Protein AF-A0A258N067-F1 (afdb_monomer_lite)

Structure (mmCIF, N/CA/C/O backbone):
data_AF-A0A258N067-F1
#
_entry.id   AF-A0A258N067-F1
#
loop_
_atom_sit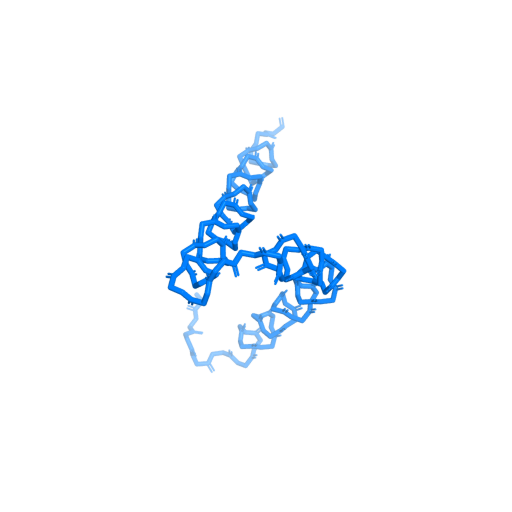e.group_PDB
_atom_site.id
_atom_site.type_symbol
_atom_site.label_atom_id
_atom_site.label_alt_id
_atom_site.label_comp_id
_atom_site.label_asym_id
_atom_site.label_entity_id
_atom_site.label_seq_id
_atom_site.pdbx_PDB_ins_code
_atom_site.Cartn_x
_atom_site.Cartn_y
_atom_site.Cartn_z
_atom_site.occupancy
_atom_site.B_iso_or_equiv
_atom_site.auth_seq_id
_atom_site.auth_comp_id
_atom_site.auth_asym_id
_atom_site.auth_atom_id
_atom_site.pdbx_PDB_model_num
ATOM 1 N N . MET A 1 1 ? 4.656 -0.368 -26.943 1.00 54.41 1 MET A N 1
ATOM 2 C CA . MET A 1 1 ? 3.864 -1.420 -26.279 1.00 54.41 1 MET A CA 1
ATOM 3 C C . MET A 1 1 ? 2.418 -1.129 -26.606 1.00 54.41 1 MET A C 1
ATOM 5 O O . MET A 1 1 ? 1.922 -0.098 -26.170 1.00 54.41 1 MET A O 1
ATOM 9 N N . ASP A 1 2 ? 1.806 -1.940 -27.463 1.00 75.31 2 ASP A N 1
ATOM 10 C CA . ASP A 1 2 ? 0.400 -1.778 -27.836 1.00 75.31 2 ASP A CA 1
ATOM 11 C C . ASP A 1 2 ? -0.506 -2.320 -26.729 1.00 75.31 2 ASP A C 1
ATOM 13 O O . ASP A 1 2 ? -0.262 -3.396 -26.186 1.00 75.31 2 ASP A O 1
ATOM 17 N N . PHE A 1 3 ? -1.588 -1.604 -26.416 1.00 72.94 3 PHE A N 1
ATOM 18 C CA . PHE A 1 3 ? -2.585 -2.032 -25.420 1.00 72.94 3 PHE A CA 1
ATOM 19 C C . PHE A 1 3 ? -3.350 -3.307 -25.832 1.00 72.94 3 PHE A C 1
ATOM 21 O O . PHE A 1 3 ? -4.081 -3.888 -25.028 1.00 72.94 3 PHE A O 1
ATOM 28 N N . SER A 1 4 ? -3.188 -3.740 -27.085 1.00 79.12 4 SER A N 1
ATOM 29 C CA . SER A 1 4 ? -3.772 -4.954 -27.661 1.00 79.12 4 SER A CA 1
ATOM 30 C C . SER A 1 4 ? -2.878 -6.191 -27.521 1.00 79.12 4 SER A C 1
ATOM 32 O O . SER A 1 4 ? -3.305 -7.280 -27.896 1.00 79.12 4 SER A O 1
ATOM 34 N N . ASP A 1 5 ? -1.652 -6.047 -27.006 1.00 83.88 5 ASP A N 1
ATOM 35 C CA . ASP A 1 5 ? -0.715 -7.160 -26.873 1.00 83.88 5 ASP A CA 1
ATOM 36 C C . ASP A 1 5 ? -1.116 -8.079 -25.698 1.00 83.88 5 ASP A C 1
ATOM 38 O O . ASP A 1 5 ? -1.196 -7.619 -24.550 1.00 83.88 5 ASP A O 1
ATOM 42 N N . PRO A 1 6 ? -1.359 -9.383 -25.929 1.00 84.06 6 PRO A N 1
ATOM 43 C CA . PRO A 1 6 ? -1.684 -10.327 -24.862 1.00 84.06 6 PRO A CA 1
ATOM 44 C C . PRO A 1 6 ? -0.600 -10.403 -23.782 1.00 84.06 6 PRO A C 1
ATOM 46 O O . PRO A 1 6 ? -0.915 -10.612 -22.610 1.00 84.06 6 PRO A O 1
ATOM 49 N N . THR A 1 7 ? 0.672 -10.200 -24.142 1.00 85.56 7 THR A N 1
ATOM 50 C CA . THR A 1 7 ? 1.776 -10.250 -23.171 1.00 85.56 7 THR A CA 1
ATOM 51 C C . THR A 1 7 ? 1.735 -9.102 -22.166 1.00 85.56 7 THR A C 1
ATOM 53 O O . THR A 1 7 ? 2.092 -9.307 -21.003 1.00 85.56 7 THR A O 1
ATOM 56 N N . PHE A 1 8 ? 1.239 -7.923 -22.556 1.00 85.88 8 PHE A N 1
ATOM 57 C CA . PHE A 1 8 ? 1.048 -6.796 -21.642 1.00 85.88 8 PHE A CA 1
ATOM 58 C C . PHE A 1 8 ? 0.021 -7.138 -20.558 1.00 85.88 8 PHE A C 1
ATOM 60 O O . PHE A 1 8 ? 0.304 -7.000 -19.367 1.00 85.88 8 PHE A O 1
ATOM 67 N N . TRP A 1 9 ? -1.143 -7.655 -20.962 1.00 89.12 9 TRP A N 1
ATOM 68 C CA . TRP A 1 9 ? -2.203 -8.047 -20.033 1.00 89.12 9 TRP A CA 1
ATOM 69 C C . TRP A 1 9 ? -1.777 -9.185 -19.109 1.00 89.12 9 TRP A C 1
ATOM 71 O O . TRP A 1 9 ? -2.062 -9.124 -17.916 1.00 89.12 9 TRP A O 1
ATOM 81 N N . VAL A 1 10 ? -1.056 -10.185 -19.627 1.00 90.94 10 VAL A N 1
ATOM 82 C CA . VAL A 1 10 ? -0.520 -11.292 -18.818 1.00 90.94 10 VAL A CA 1
ATOM 83 C C . VAL A 1 10 ? 0.501 -10.789 -17.796 1.00 90.94 10 VAL A C 1
ATOM 85 O O . VAL A 1 10 ? 0.406 -11.147 -16.623 1.00 90.94 10 VAL A O 1
ATOM 88 N N . SER A 1 11 ? 1.429 -9.921 -18.205 1.00 88.19 11 SER A N 1
ATOM 89 C CA . SER A 1 11 ? 2.442 -9.348 -17.305 1.00 88.19 11 SER A CA 1
ATOM 90 C C . SER A 1 11 ? 1.801 -8.482 -16.219 1.00 88.19 11 SER A C 1
ATOM 92 O O . SER A 1 11 ? 2.161 -8.584 -15.048 1.00 88.19 11 SER A O 1
ATOM 94 N N . LEU A 1 12 ? 0.800 -7.674 -16.581 1.00 87.69 12 LEU A N 1
ATOM 95 C CA . LEU A 1 12 ? 0.035 -6.866 -15.634 1.00 87.69 12 LEU A CA 1
ATOM 96 C C . LEU A 1 12 ? -0.698 -7.747 -14.614 1.00 87.69 12 LEU A C 1
ATOM 98 O O . LEU A 1 12 ? -0.612 -7.498 -13.412 1.00 87.69 12 LEU A O 1
ATOM 102 N N . LEU A 1 13 ? -1.379 -8.799 -15.080 1.00 91.25 13 LEU A N 1
ATOM 103 C CA . LEU A 1 13 ? -2.052 -9.766 -14.212 1.00 91.25 13 LEU A CA 1
ATOM 104 C C . LEU A 1 13 ? -1.064 -10.434 -13.259 1.00 91.25 13 LEU A C 1
ATOM 106 O O . LEU A 1 13 ? -1.365 -10.564 -12.078 1.00 91.25 13 LEU A O 1
ATOM 110 N N . GLN A 1 14 ? 0.118 -10.812 -13.745 1.00 90.25 14 GLN A N 1
ATOM 111 C CA . GLN A 1 14 ? 1.159 -11.427 -12.929 1.00 90.25 14 GLN A CA 1
ATOM 112 C C . GLN A 1 14 ? 1.664 -10.477 -11.835 1.00 90.25 14 GLN A C 1
ATOM 114 O O . GLN A 1 14 ? 1.794 -10.902 -10.688 1.00 90.25 14 GLN A O 1
ATOM 119 N N . ILE A 1 15 ? 1.888 -9.198 -12.157 1.00 86.69 15 ILE A N 1
ATOM 120 C CA . ILE A 1 15 ? 2.281 -8.175 -11.177 1.00 86.69 15 ILE A CA 1
ATOM 121 C C . ILE A 1 15 ? 1.190 -8.006 -10.119 1.00 86.69 15 ILE A C 1
ATOM 123 O O . ILE A 1 15 ? 1.489 -8.091 -8.932 1.00 86.69 15 ILE A O 1
ATOM 127 N N . ILE A 1 16 ? -0.075 -7.853 -10.531 1.00 85.44 16 ILE A N 1
ATOM 128 C CA . ILE A 1 16 ? -1.214 -7.774 -9.602 1.00 85.44 16 ILE A CA 1
ATOM 129 C C . ILE A 1 16 ? -1.260 -9.022 -8.715 1.00 85.44 16 ILE A C 1
ATOM 131 O O . ILE A 1 16 ? -1.520 -8.919 -7.515 1.00 85.44 16 ILE A O 1
ATOM 135 N N . TRP A 1 17 ? -0.983 -10.200 -9.284 1.00 90.19 17 TRP A N 1
ATOM 136 C CA . TRP A 1 17 ? -1.059 -11.449 -8.541 1.00 90.19 17 TRP A CA 1
ATOM 137 C C . TRP A 1 17 ? 0.030 -11.555 -7.475 1.00 90.19 17 TRP A C 1
ATOM 139 O O . TRP A 1 17 ? -0.261 -11.871 -6.322 1.00 90.19 17 TRP A O 1
ATOM 149 N N . ILE A 1 18 ? 1.274 -11.237 -7.847 1.00 86.75 18 ILE A N 1
ATOM 150 C CA . ILE A 1 18 ? 2.412 -11.164 -6.925 1.00 86.75 18 ILE A CA 1
ATOM 151 C C . ILE A 1 18 ? 2.124 -10.130 -5.841 1.00 86.75 18 ILE A C 1
ATOM 153 O O . ILE A 1 18 ? 2.340 -10.393 -4.660 1.00 86.75 18 ILE A O 1
ATOM 157 N N . ASP A 1 19 ? 1.586 -8.975 -6.223 1.00 82.00 19 ASP A N 1
ATOM 158 C CA . ASP A 1 19 ? 1.336 -7.894 -5.290 1.00 82.00 19 ASP A CA 1
ATOM 159 C C . ASP A 1 19 ? 0.251 -8.221 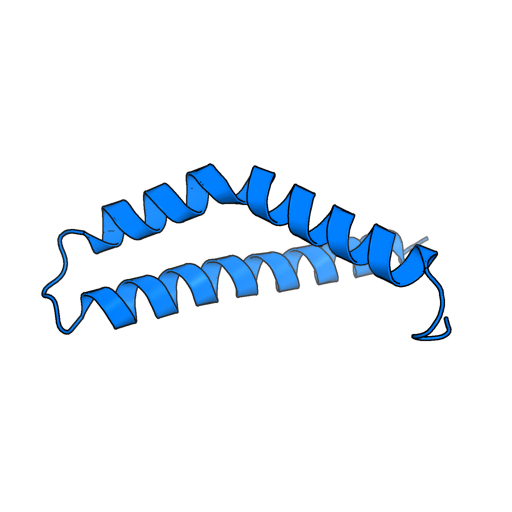-4.269 1.00 82.00 19 ASP A C 1
ATOM 161 O O . ASP A 1 19 ? 0.386 -7.814 -3.112 1.00 82.00 19 ASP A O 1
ATOM 165 N N . LEU A 1 20 ? -0.788 -8.950 -4.680 1.00 81.81 20 LEU A N 1
ATOM 166 C CA . LEU A 1 20 ? -1.860 -9.427 -3.813 1.00 81.81 20 LEU A CA 1
ATOM 167 C C . LEU A 1 20 ? -1.391 -10.583 -2.919 1.00 81.81 20 LEU A C 1
ATOM 169 O O . LEU A 1 20 ? -1.746 -10.613 -1.743 1.00 81.81 20 LEU A O 1
ATOM 173 N N . LEU A 1 21 ? -0.551 -11.486 -3.436 1.00 84.25 21 LEU A N 1
ATOM 174 C CA . LEU A 1 21 ? 0.043 -12.574 -2.655 1.00 84.25 21 LEU A CA 1
ATOM 175 C C . LEU A 1 21 ? 1.000 -12.035 -1.577 1.00 84.25 21 LEU A C 1
ATOM 177 O O . LEU A 1 21 ? 0.920 -12.450 -0.426 1.00 84.25 21 LEU A O 1
ATOM 181 N N . LEU A 1 22 ? 1.855 -11.071 -1.935 1.00 82.75 22 LEU A N 1
ATOM 182 C CA . LEU A 1 22 ? 2.835 -10.438 -1.042 1.00 82.75 22 LEU A CA 1
ATOM 183 C C . LEU A 1 22 ? 2.201 -9.434 -0.061 1.00 82.75 22 LEU A C 1
ATOM 185 O O . LEU A 1 22 ? 2.811 -9.079 0.940 1.00 82.75 22 LEU A O 1
ATOM 189 N N . SER A 1 23 ? 1.005 -8.918 -0.364 1.00 75.38 23 SER A N 1
ATOM 190 C CA . SER A 1 23 ? 0.297 -7.945 0.483 1.00 75.38 23 SER A CA 1
ATOM 191 C C . SER A 1 23 ? -0.868 -8.564 1.267 1.00 75.38 23 SER A C 1
ATOM 193 O O . SER A 1 23 ? -1.510 -7.872 2.058 1.00 75.38 23 SER A O 1
ATOM 195 N N . GLY A 1 24 ? -1.155 -9.856 1.070 1.00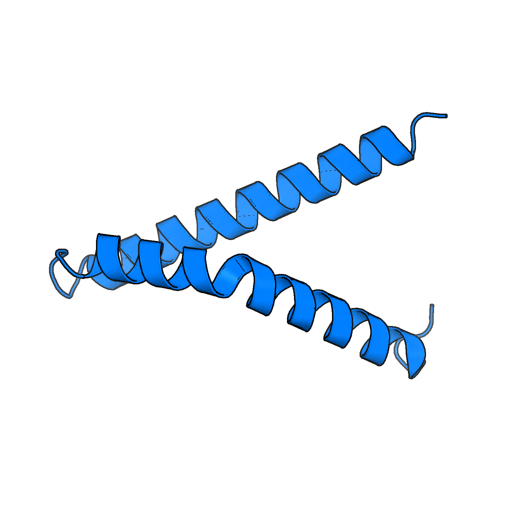 76.75 24 GLY A N 1
ATOM 196 C CA . GLY A 1 24 ? -2.296 -10.543 1.679 1.00 76.75 24 GLY A CA 1
ATOM 197 C C . GLY A 1 24 ? -2.251 -10.574 3.210 1.00 76.75 24 GLY A C 1
ATOM 198 O O . GLY A 1 24 ? -3.267 -10.342 3.863 1.00 76.75 24 GLY A O 1
ATOM 199 N N . ASP A 1 25 ? -1.074 -10.779 3.796 1.00 80.81 25 ASP A N 1
ATOM 200 C CA . ASP A 1 25 ? -0.828 -10.689 5.240 1.00 80.81 25 ASP A CA 1
ATOM 201 C C . ASP A 1 25 ? -0.951 -9.240 5.751 1.00 80.81 25 ASP A C 1
ATOM 203 O O . ASP A 1 25 ? -1.624 -8.977 6.752 1.00 80.81 25 ASP A O 1
ATOM 207 N N . ASN A 1 26 ? -0.398 -8.276 5.012 1.00 77.81 26 ASN A N 1
ATOM 208 C CA . ASN A 1 26 ? -0.451 -6.852 5.353 1.00 77.81 26 ASN A CA 1
ATOM 209 C C . ASN A 1 26 ? -1.880 -6.278 5.320 1.00 77.81 26 ASN A C 1
ATOM 211 O O . ASN A 1 26 ? -2.254 -5.492 6.194 1.00 77.81 26 ASN A O 1
ATOM 215 N N . ALA A 1 27 ? -2.720 -6.704 4.373 1.00 81.94 27 ALA A N 1
ATOM 216 C CA . ALA A 1 27 ? -4.128 -6.311 4.311 1.00 81.94 27 ALA A CA 1
ATOM 217 C C . ALA A 1 27 ? -4.917 -6.804 5.537 1.00 81.94 27 ALA A C 1
ATOM 219 O O . ALA A 1 27 ? -5.755 -6.075 6.079 1.00 81.94 27 ALA A O 1
ATOM 220 N N . VAL A 1 28 ? -4.617 -8.016 6.017 1.00 83.06 28 VAL A N 1
ATOM 221 C CA . VAL A 1 28 ? -5.224 -8.581 7.230 1.00 83.06 28 VAL A CA 1
ATOM 222 C C . VAL A 1 28 ? -4.788 -7.802 8.472 1.00 83.06 28 VAL A C 1
ATOM 224 O O . VAL A 1 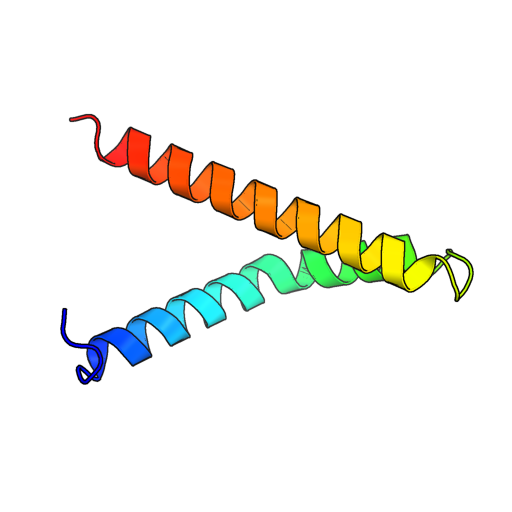28 ? -5.638 -7.476 9.300 1.00 83.06 28 VAL A O 1
ATOM 227 N N . VAL A 1 29 ? -3.511 -7.424 8.591 1.00 84.19 29 VAL A N 1
ATOM 228 C CA . VAL A 1 29 ? -3.017 -6.596 9.709 1.00 84.19 29 VAL A CA 1
ATOM 229 C C . VAL A 1 29 ? -3.689 -5.222 9.728 1.00 84.19 29 VAL A C 1
ATOM 231 O O . VAL A 1 29 ? -4.157 -4.792 10.782 1.00 84.19 29 VAL A O 1
ATOM 234 N N . ILE A 1 30 ? -3.825 -4.558 8.575 1.00 85.75 30 ILE A N 1
ATOM 235 C CA . ILE A 1 30 ? -4.534 -3.271 8.471 1.00 85.75 30 ILE A CA 1
ATOM 236 C C . ILE A 1 30 ? -6.007 -3.438 8.873 1.00 85.75 30 ILE A C 1
ATOM 238 O O . ILE A 1 30 ? -6.542 -2.633 9.641 1.00 85.75 30 ILE A O 1
ATOM 242 N N . ALA A 1 31 ? -6.668 -4.503 8.412 1.00 84.75 31 ALA A N 1
ATOM 243 C CA . ALA A 1 31 ? -8.060 -4.788 8.751 1.00 84.75 31 ALA A CA 1
ATOM 244 C C . ALA A 1 31 ? -8.258 -5.098 10.245 1.00 84.75 31 ALA A C 1
ATOM 246 O O . ALA A 1 31 ? -9.267 -4.683 10.823 1.00 84.75 31 ALA A O 1
ATOM 247 N N . LEU A 1 32 ? -7.305 -5.794 10.873 1.00 86.62 32 LEU A N 1
ATOM 248 C CA . LEU A 1 32 ? -7.295 -6.102 12.304 1.00 86.62 32 LEU A CA 1
ATOM 249 C C . LEU A 1 32 ? -6.988 -4.865 13.153 1.00 86.62 32 LEU A C 1
ATOM 251 O O . LEU A 1 32 ? -7.679 -4.639 14.143 1.00 86.62 32 LEU A O 1
ATOM 255 N N . ALA A 1 33 ? -6.038 -4.023 12.744 1.00 86.38 33 ALA A N 1
ATOM 256 C CA . ALA A 1 33 ? -5.770 -2.742 13.398 1.00 86.38 33 ALA A CA 1
ATOM 257 C C . ALA A 1 33 ? -7.003 -1.825 13.334 1.00 86.38 33 ALA A C 1
ATOM 259 O O . ALA A 1 33 ? -7.371 -1.187 14.319 1.00 86.38 33 ALA A O 1
ATOM 260 N N . CYS A 1 34 ? -7.709 -1.834 12.199 1.00 85.38 34 CYS A N 1
ATOM 261 C CA . CYS A 1 34 ? -8.920 -1.043 12.010 1.00 85.38 34 CYS A CA 1
ATOM 262 C C . CYS A 1 34 ? -10.188 -1.673 12.612 1.00 85.38 34 CYS A C 1
ATOM 264 O O . CYS A 1 34 ? -11.230 -1.019 12.665 1.00 85.38 34 CYS A O 1
ATOM 266 N N . ARG A 1 35 ? -10.141 -2.937 13.060 1.00 84.06 35 ARG A N 1
ATOM 267 C CA . ARG A 1 35 ? -11.290 -3.657 13.642 1.00 84.06 35 ARG A CA 1
ATOM 268 C C . ARG A 1 35 ? -11.808 -2.993 14.912 1.00 84.06 35 ARG A C 1
ATOM 270 O O . ARG A 1 35 ? -13.010 -3.019 15.149 1.00 84.06 35 ARG A O 1
ATOM 277 N N . SER A 1 36 ? -10.912 -2.417 15.705 1.00 80.31 36 SER A N 1
ATOM 278 C CA . SER A 1 36 ? -11.239 -1.805 16.995 1.00 80.31 36 SER A CA 1
ATOM 279 C C . SER A 1 36 ? -11.756 -0.365 16.870 1.00 80.31 36 SER A C 1
ATOM 281 O O . SER A 1 36 ? -12.089 0.242 17.885 1.00 80.31 36 SER A O 1
ATOM 283 N N . LEU A 1 37 ? -11.822 0.199 15.653 1.00 83.12 37 LEU A N 1
ATOM 284 C CA . LEU A 1 37 ? -12.312 1.560 15.437 1.00 83.12 37 LEU A CA 1
ATOM 285 C C . LEU A 1 37 ? -13.844 1.623 15.308 1.00 83.12 37 LEU A C 1
ATOM 287 O O . LEU A 1 37 ? -14.456 0.725 14.721 1.00 83.12 37 LEU A O 1
ATOM 291 N N . PRO A 1 38 ? -14.470 2.726 15.768 1.00 83.62 38 PRO A N 1
ATOM 292 C CA . PRO A 1 38 ? -15.893 2.981 15.578 1.00 83.62 38 PRO A CA 1
ATOM 293 C C . PRO A 1 38 ? -16.299 2.863 14.099 1.00 83.62 38 PRO A C 1
ATOM 295 O O . PRO A 1 38 ? -15.528 3.259 13.220 1.00 83.62 38 PRO A O 1
ATOM 298 N N . PRO A 1 39 ? -17.519 2.395 13.780 1.00 78.69 39 PRO A N 1
ATOM 299 C CA . PRO A 1 39 ? -17.941 2.094 12.406 1.00 78.69 39 PRO A CA 1
ATOM 300 C C . PRO A 1 39 ? -17.824 3.278 11.428 1.00 78.69 39 PRO A C 1
ATOM 302 O O . PRO A 1 39 ? -17.592 3.062 10.238 1.00 78.69 39 PRO A O 1
ATOM 305 N N . GLY A 1 40 ? -17.914 4.521 11.917 1.00 82.75 40 GLY A N 1
ATOM 306 C CA . GLY A 1 40 ? -17.683 5.730 11.115 1.00 82.75 40 GLY A CA 1
ATOM 307 C C . GLY A 1 40 ? -16.207 6.020 10.803 1.00 82.75 40 GLY A C 1
ATOM 308 O O . GLY A 1 40 ? -15.896 6.539 9.735 1.00 82.75 40 GLY A O 1
ATOM 309 N N . GLN A 1 41 ? -15.284 5.641 11.690 1.00 82.00 41 GLN A N 1
ATOM 310 C CA . GLN A 1 41 ? -13.840 5.859 11.525 1.00 82.00 41 GLN A CA 1
ATOM 311 C C . GLN A 1 41 ? -13.122 4.656 10.911 1.00 82.00 41 GLN A C 1
ATOM 313 O O . GLN A 1 41 ? -12.065 4.817 10.312 1.00 82.00 41 GLN A O 1
ATOM 318 N N . ARG A 1 42 ? -13.704 3.455 10.991 1.00 84.94 42 ARG A N 1
ATOM 319 C CA . ARG A 1 42 ? -13.125 2.229 10.427 1.00 84.94 42 ARG A CA 1
ATOM 320 C C . ARG A 1 42 ? -12.835 2.345 8.930 1.00 84.94 42 ARG A C 1
ATOM 322 O O . ARG A 1 42 ? -11.792 1.888 8.478 1.00 84.94 42 ARG A O 1
ATOM 329 N N . ARG A 1 43 ? -13.726 2.989 8.166 1.00 83.00 43 ARG A N 1
ATOM 330 C CA . ARG A 1 43 ? -13.516 3.232 6.726 1.00 83.00 43 ARG A CA 1
ATOM 331 C C . ARG A 1 43 ? -12.324 4.151 6.488 1.00 83.00 43 ARG A C 1
ATOM 333 O O . ARG A 1 43 ? -11.498 3.842 5.643 1.00 83.00 43 ARG A O 1
ATOM 340 N N . TRP A 1 44 ? -12.212 5.224 7.268 1.00 86.31 44 TRP A N 1
ATOM 341 C CA . TRP A 1 44 ? -11.083 6.151 7.201 1.00 86.31 44 TRP A CA 1
ATOM 342 C C . TRP A 1 44 ? -9.766 5.495 7.609 1.00 86.31 44 TRP A C 1
ATOM 344 O O . TRP A 1 44 ? -8.770 5.696 6.926 1.00 86.31 44 TRP A O 1
ATOM 354 N N . GLY A 1 45 ? -9.765 4.666 8.656 1.00 87.81 45 GLY A N 1
ATOM 355 C CA . GLY A 1 45 ? -8.588 3.905 9.076 1.00 87.81 45 GLY A CA 1
ATOM 356 C C . GLY A 1 45 ? -8.102 2.943 7.993 1.00 87.81 45 GLY A C 1
ATOM 357 O O . GLY A 1 45 ? -6.916 2.922 7.681 1.00 87.81 45 GLY A O 1
ATOM 358 N N . ILE A 1 46 ? -9.021 2.207 7.356 1.00 87.62 46 ILE A N 1
ATOM 359 C CA . ILE A 1 46 ? -8.677 1.307 6.247 1.00 87.62 46 ILE A CA 1
ATOM 360 C C . ILE A 1 46 ? -8.200 2.109 5.033 1.00 87.62 46 ILE A C 1
ATOM 362 O O . ILE A 1 46 ? -7.206 1.732 4.424 1.00 87.62 46 ILE A O 1
ATOM 366 N N . LEU A 1 47 ? -8.864 3.217 4.689 1.00 88.38 47 LEU A N 1
ATOM 367 C CA . LEU A 1 47 ? -8.502 4.042 3.533 1.00 88.38 47 LEU A CA 1
ATOM 368 C C . LEU A 1 47 ? -7.122 4.691 3.706 1.00 88.38 47 LEU A C 1
ATOM 370 O O . LEU A 1 47 ? -6.316 4.665 2.782 1.00 88.38 47 LEU A O 1
ATOM 374 N N . LEU A 1 48 ? -6.832 5.233 4.892 1.00 89.31 48 LEU A N 1
ATOM 375 C CA . LEU A 1 48 ? -5.528 5.809 5.224 1.00 89.31 48 LEU A CA 1
ATOM 376 C C . LEU A 1 48 ? -4.446 4.731 5.321 1.00 89.31 48 LEU A C 1
ATOM 378 O O . LEU A 1 48 ? -3.357 4.932 4.796 1.00 89.31 48 LEU A O 1
ATOM 382 N N . GLY A 1 49 ? -4.738 3.584 5.941 1.00 88.56 49 GLY A N 1
ATOM 383 C CA . GLY A 1 49 ? -3.793 2.472 6.061 1.00 88.56 49 GLY A CA 1
ATOM 384 C C . GLY A 1 49 ? -3.448 1.846 4.710 1.00 88.56 49 GLY A C 1
ATOM 385 O O . GLY A 1 49 ? -2.275 1.701 4.376 1.00 88.56 49 GLY A O 1
ATOM 386 N N . ALA A 1 50 ? -4.458 1.537 3.895 1.00 86.75 50 ALA A N 1
ATOM 387 C CA . ALA A 1 50 ? -4.264 1.029 2.541 1.00 86.75 50 ALA A CA 1
ATOM 388 C C . ALA A 1 50 ? -3.616 2.084 1.631 1.00 86.75 50 ALA A C 1
ATOM 390 O O . ALA A 1 50 ? -2.703 1.761 0.878 1.00 86.75 50 ALA A O 1
ATOM 391 N N . GLY A 1 51 ? -4.036 3.349 1.733 1.00 89.81 51 GLY A N 1
ATOM 392 C CA . GLY A 1 51 ? -3.450 4.458 0.982 1.00 89.81 51 GLY A CA 1
ATOM 393 C C . GLY A 1 51 ? -1.971 4.671 1.307 1.00 89.81 51 GLY A C 1
ATOM 394 O O . GLY A 1 51 ? -1.161 4.806 0.395 1.00 89.81 51 GLY A O 1
ATOM 395 N N . ALA A 1 52 ? -1.597 4.624 2.588 1.00 89.00 52 ALA A N 1
ATOM 396 C CA . ALA A 1 52 ? -0.204 4.696 3.020 1.00 89.00 52 ALA A CA 1
ATOM 397 C C . ALA A 1 52 ? 0.608 3.480 2.547 1.00 89.00 52 ALA A C 1
ATOM 399 O O . ALA A 1 52 ? 1.720 3.652 2.055 1.00 89.00 52 ALA A O 1
ATOM 400 N N . ALA A 1 53 ? 0.049 2.267 2.634 1.00 86.31 53 ALA A N 1
ATOM 401 C CA . ALA A 1 53 ? 0.707 1.048 2.163 1.00 86.31 53 ALA A CA 1
ATOM 402 C C . ALA A 1 53 ? 0.976 1.085 0.649 1.00 86.31 53 ALA A C 1
ATOM 404 O O . ALA A 1 53 ? 2.098 0.828 0.215 1.00 86.31 53 ALA A O 1
ATOM 405 N N . VAL A 1 54 ? -0.023 1.462 -0.156 1.00 86.50 54 VAL A N 1
ATOM 406 C CA . VAL A 1 54 ? 0.120 1.621 -1.613 1.00 86.50 54 VAL A CA 1
ATOM 407 C C . VAL A 1 54 ? 1.087 2.757 -1.945 1.00 86.50 54 VAL A C 1
ATOM 409 O O . VAL A 1 54 ? 1.960 2.583 -2.791 1.00 86.50 54 VAL A O 1
ATOM 412 N N . GLY A 1 55 ? 0.978 3.897 -1.259 1.00 90.12 55 GLY A N 1
ATOM 413 C CA . GLY A 1 55 ? 1.871 5.037 -1.453 1.00 90.12 55 GLY A CA 1
ATOM 414 C C . GLY A 1 55 ? 3.332 4.672 -1.201 1.00 90.12 55 GLY A C 1
ATOM 415 O O . GLY A 1 55 ? 4.185 4.936 -2.046 1.00 90.12 55 GLY A O 1
ATOM 416 N N . LEU A 1 56 ? 3.617 3.984 -0.093 1.00 89.12 56 LEU A N 1
ATOM 417 C CA . LEU A 1 56 ? 4.961 3.500 0.218 1.00 89.12 56 LEU A CA 1
ATOM 418 C C . LEU A 1 56 ? 5.466 2.510 -0.842 1.00 89.12 56 LEU A C 1
ATOM 420 O O . LEU A 1 56 ? 6.631 2.570 -1.231 1.00 89.12 56 LEU A O 1
ATOM 424 N N . ARG A 1 57 ? 4.583 1.650 -1.366 1.00 86.75 57 ARG A N 1
ATOM 425 C CA . ARG A 1 57 ? 4.904 0.724 -2.461 1.00 86.75 57 ARG A CA 1
ATOM 426 C C . ARG A 1 57 ? 5.328 1.459 -3.730 1.00 86.75 57 ARG A C 1
ATOM 428 O O . ARG A 1 57 ? 6.331 1.092 -4.331 1.00 86.75 57 ARG A O 1
ATOM 435 N N . ILE A 1 58 ? 4.597 2.506 -4.115 1.00 87.56 58 ILE A N 1
ATOM 436 C CA . ILE A 1 58 ? 4.918 3.331 -5.288 1.00 87.56 58 ILE A CA 1
ATOM 437 C C . ILE A 1 58 ? 6.253 4.044 -5.080 1.00 87.56 58 ILE A C 1
ATOM 439 O O . ILE A 1 58 ? 7.095 4.026 -5.972 1.00 87.56 58 ILE A O 1
ATOM 443 N N . ILE A 1 59 ? 6.478 4.625 -3.898 1.00 93.81 59 ILE A N 1
ATOM 444 C CA . ILE A 1 59 ? 7.744 5.293 -3.567 1.00 93.81 59 ILE A CA 1
ATOM 445 C C . ILE A 1 59 ? 8.908 4.304 -3.691 1.00 93.81 59 ILE A C 1
ATOM 447 O O . ILE A 1 59 ? 9.895 4.623 -4.349 1.00 93.81 59 ILE A O 1
ATOM 451 N N . PHE A 1 60 ? 8.795 3.096 -3.131 1.00 89.88 60 PHE A N 1
ATOM 452 C CA . PHE A 1 60 ? 9.847 2.088 -3.268 1.00 89.88 60 PHE A CA 1
ATOM 453 C C . PHE A 1 60 ? 10.023 1.596 -4.701 1.00 89.88 60 PHE A C 1
ATOM 455 O O . PHE A 1 60 ? 11.159 1.462 -5.142 1.00 89.88 60 PHE A O 1
ATOM 462 N N . ALA A 1 61 ? 8.942 1.370 -5.448 1.00 88.62 61 ALA A N 1
ATOM 463 C CA . ALA A 1 61 ? 9.031 0.982 -6.852 1.00 88.62 61 ALA A CA 1
ATOM 464 C C . ALA A 1 61 ? 9.760 2.050 -7.680 1.00 88.62 61 ALA A C 1
ATOM 466 O O . ALA A 1 61 ? 10.661 1.723 -8.450 1.00 88.62 61 ALA A O 1
ATOM 467 N N . LEU A 1 62 ? 9.434 3.330 -7.468 1.00 90.25 62 LEU A N 1
ATOM 468 C CA . LEU A 1 62 ? 10.115 4.449 -8.113 1.00 90.25 62 LEU A CA 1
ATOM 469 C C . LEU A 1 62 ? 11.579 4.534 -7.680 1.00 90.25 62 LEU A C 1
ATOM 471 O O . LEU A 1 62 ? 12.449 4.645 -8.538 1.00 90.25 62 LEU A O 1
ATOM 475 N N . ALA A 1 63 ? 11.870 4.413 -6.385 1.00 93.06 63 ALA A N 1
ATOM 476 C CA . ALA A 1 63 ? 13.236 4.430 -5.871 1.00 93.06 63 ALA A CA 1
ATOM 477 C C . ALA A 1 63 ? 14.086 3.297 -6.466 1.00 93.06 63 ALA A C 1
ATOM 479 O O . ALA A 1 63 ? 15.187 3.548 -6.946 1.00 93.06 63 ALA A O 1
ATOM 480 N N . VAL A 1 64 ? 13.565 2.068 -6.499 1.00 91.50 64 VAL A N 1
ATOM 481 C CA . VAL A 1 64 ? 14.241 0.914 -7.108 1.00 91.50 64 VAL A CA 1
ATOM 482 C C . VAL A 1 64 ? 14.408 1.113 -8.609 1.00 91.50 64 VAL A C 1
ATOM 484 O O . VAL A 1 64 ? 15.494 0.873 -9.121 1.00 91.50 64 VAL A O 1
ATOM 487 N N . SER A 1 65 ? 13.379 1.593 -9.314 1.00 89.38 65 SER A N 1
ATOM 488 C CA . SER A 1 65 ? 13.481 1.879 -10.751 1.00 89.38 65 SER A CA 1
ATOM 489 C C . SER A 1 65 ? 14.531 2.946 -11.055 1.00 89.38 65 SER A C 1
ATOM 491 O O . SER A 1 65 ? 15.262 2.824 -12.033 1.00 89.38 65 SER A O 1
ATOM 493 N N . TYR A 1 66 ? 14.645 3.954 -10.186 1.00 89.94 66 TYR A N 1
ATOM 494 C CA . TYR A 1 66 ? 15.642 5.003 -10.305 1.00 89.94 66 TYR A CA 1
ATOM 495 C C . TYR A 1 66 ? 17.036 4.420 -10.101 1.00 89.94 66 TYR A C 1
ATOM 497 O O . TYR A 1 66 ? 17.879 4.595 -10.967 1.00 89.94 66 TYR A O 1
ATOM 505 N N . VAL A 1 67 ? 17.249 3.655 -9.023 1.00 91.50 67 VAL A N 1
ATOM 506 C CA . VAL A 1 67 ? 18.531 2.994 -8.727 1.00 91.50 67 VAL A CA 1
ATOM 507 C C . VAL A 1 67 ? 18.941 2.015 -9.827 1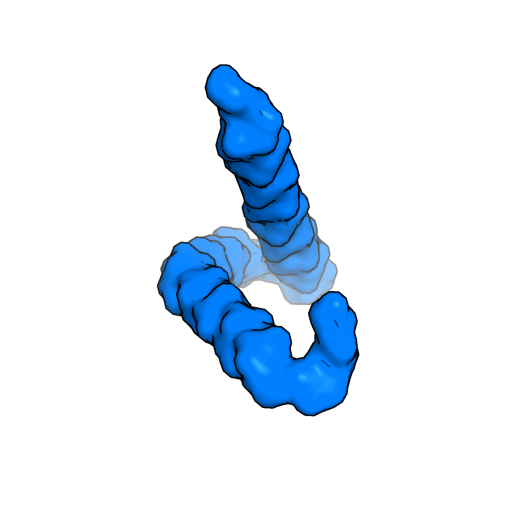.00 91.50 67 VAL A C 1
ATOM 509 O O . VAL A 1 67 ? 20.101 2.010 -10.209 1.00 91.50 67 V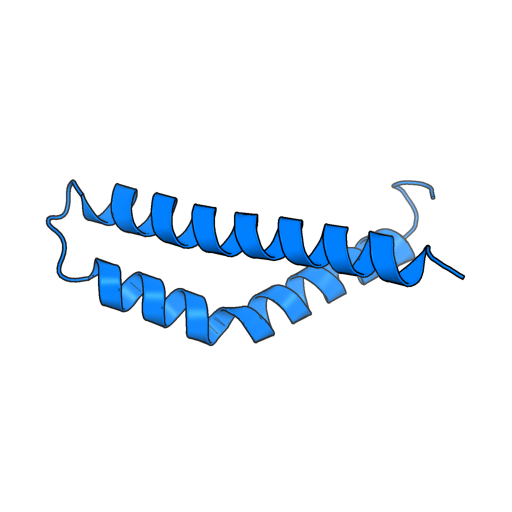AL A O 1
ATOM 512 N N . LEU A 1 68 ? 18.011 1.227 -10.371 1.00 90.50 68 LEU A N 1
ATOM 513 C CA . LEU A 1 68 ? 18.287 0.294 -11.468 1.00 90.50 68 LEU A CA 1
ATOM 514 C C . LEU A 1 68 ? 18.650 1.017 -12.778 1.00 90.50 68 LEU A C 1
ATOM 516 O O . LEU A 1 68 ? 19.325 0.451 -13.632 1.00 90.50 68 LEU A O 1
ATOM 520 N N . GLY A 1 69 ? 18.177 2.254 -12.946 1.00 81.56 69 GLY A N 1
ATOM 521 C CA . GLY A 1 69 ? 18.530 3.120 -14.068 1.00 81.56 69 GLY A CA 1
ATOM 522 C C . GLY A 1 69 ? 19.864 3.854 -13.896 1.00 81.56 69 GLY A C 1
ATOM 523 O O . GLY A 1 69 ? 20.337 4.454 -14.861 1.00 81.56 69 GLY A O 1
ATOM 524 N N . ILE A 1 70 ? 20.466 3.824 -12.701 1.00 70.38 70 ILE A N 1
ATOM 525 C CA . ILE A 1 70 ? 21.834 4.300 -12.479 1.00 70.38 70 ILE A CA 1
ATOM 526 C C . ILE A 1 70 ? 22.772 3.163 -12.925 1.00 70.38 70 ILE A C 1
ATOM 528 O O . ILE A 1 70 ? 22.647 2.061 -12.391 1.00 70.38 70 ILE A O 1
ATOM 532 N N . PRO A 1 71 ? 23.653 3.392 -13.918 1.00 64.69 71 PRO A N 1
ATOM 533 C CA . PRO A 1 71 ? 24.555 2.365 -14.438 1.00 64.69 71 PRO A CA 1
ATOM 534 C C . PRO A 1 71 ? 25.574 1.872 -13.403 1.00 64.69 71 PRO A C 1
ATOM 536 O O . PRO A 1 71 ? 25.961 2.668 -12.514 1.00 64.69 71 PRO A O 1
#

Foldseek 3Di:
DDPPDPVVVVVVVVVVVVVCVVCVVVLVVQLVVLVPDDPVCSVVSSCVSVVVVVVVVVVVVVVVVVVVPPD

Sequence (71 aa):
MDFSDPTFWVSLLQIIWIDLLLSGDNAVVIALACRSLPPGQRRWGILLGAGAAVGLRIIFALAVSYVLGIP

pLDDT: mean 84.72, std 6.39, range [54.41, 93.81]

Radius of gyration: 16.28 Å; chains: 1; bounding box: 42×19×45 Å

Secondary structure (DSSP, 8-state):
--TT-HHHHHHHHHHHHHHHHHHHHHHHHHHHHGGGS-HHHHHHHHHHHHHHHHHHHHHHHHHHHHHHT--